Protein AF-A0A838QFA5-F1 (afdb_monomer)

Foldseek 3Di:
DDPPDDDPVRVVVVVVVVVVVVVVVVLVVQLVVLVVVLVVVVVVLVVQLVVLVVVVVDDDDPVSVVVSVVSNVVSVVVNVVSVVSNVVSPDDPVRVVVVVVVVVVD

Solvent-accessible surface area (backbone atoms only — not comparable to full-atom values): 6046 Å² total; per-residue (Å²): 137,81,83,77,77,80,51,73,72,53,54,53,51,50,54,52,49,52,52,50,53,53,52,51,52,53,49,49,54,51,25,52,52,47,47,52,52,44,57,62,52,47,54,61,49,51,50,55,44,50,52,43,58,55,53,69,76,50,95,64,53,73,72,55,45,54,51,40,52,51,51,45,54,51,50,55,50,49,52,52,51,46,54,50,54,44,52,63,46,69,48,49,80,73,55,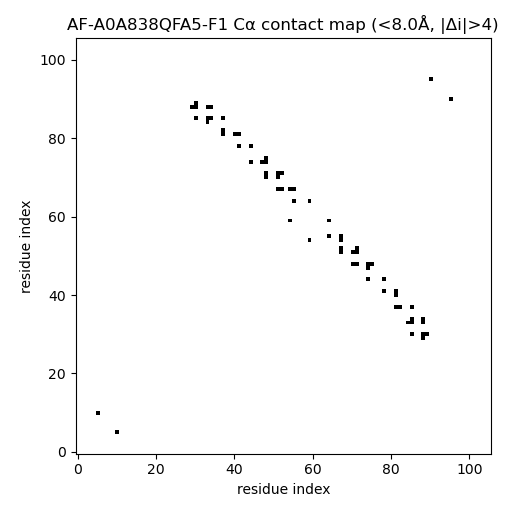54,57,58,56,57,60,57,64,75,75,111

Secondary structure (DSSP, 8-state):
-PPPPPPHHHHHHHHHHHHHHHHHHHHHHHHHHHHHHHHHHHHHHHHHHHHHHHHTTS---HHHHHHHHHHHHHHHHHHHHHHHHHHHHH--HHHHHHHHHHHTT-

Radius of gyration: 24.57 Å; Cα contacts (8 Å, |Δi|>4): 34; chains: 1; bounding box: 51×14×79 Å

Structure (mmCIF, N/CA/C/O backbone):
data_AF-A0A838QFA5-F1
#
_entry.id   AF-A0A838QFA5-F1
#
loop_
_atom_site.group_PDB
_atom_site.id
_atom_site.type_symbol
_atom_site.label_atom_id
_atom_site.label_alt_id
_atom_site.label_comp_id
_atom_site.label_asym_id
_atom_site.label_entity_id
_atom_site.label_seq_id
_atom_site.pdbx_PDB_ins_code
_atom_site.Cartn_x
_atom_site.Cartn_y
_atom_site.Cartn_z
_atom_site.occupancy
_atom_site.B_iso_or_equiv
_atom_site.auth_seq_id
_atom_site.auth_comp_id
_atom_site.auth_asym_id
_atom_site.auth_atom_id
_atom_site.pdbx_PDB_model_num
ATOM 1 N N . MET A 1 1 ? -28.497 3.675 54.038 1.00 45.50 1 MET A N 1
ATOM 2 C CA . MET A 1 1 ? -29.155 3.708 52.717 1.00 45.50 1 MET A CA 1
ATOM 3 C C . MET A 1 1 ? -28.516 2.593 51.910 1.00 45.50 1 MET A C 1
ATOM 5 O O . MET A 1 1 ? -27.327 2.684 51.645 1.00 45.50 1 MET A O 1
ATOM 9 N N . ASN A 1 2 ? -29.218 1.479 51.712 1.00 50.06 2 ASN A N 1
ATOM 10 C CA . ASN A 1 2 ? -28.678 0.314 51.007 1.00 50.06 2 ASN A CA 1
ATOM 11 C C . ASN A 1 2 ? -29.000 0.513 49.517 1.00 50.06 2 ASN A C 1
ATOM 13 O O . ASN A 1 2 ? -30.173 0.772 49.238 1.00 50.06 2 ASN A O 1
ATOM 17 N N . PRO A 1 3 ? -28.033 0.500 48.583 1.00 65.94 3 PRO A N 1
ATOM 18 C CA . PRO A 1 3 ? -28.362 0.607 47.166 1.00 65.94 3 PRO A CA 1
ATOM 19 C C . PRO A 1 3 ? -29.247 -0.584 46.777 1.00 65.94 3 PRO A C 1
ATOM 21 O O . PRO A 1 3 ? -28.916 -1.728 47.091 1.00 65.94 3 PRO A O 1
ATOM 24 N N . GLU A 1 4 ? -30.402 -0.317 46.160 1.00 69.50 4 GLU A N 1
ATOM 25 C CA . GLU A 1 4 ? -31.261 -1.376 45.630 1.00 69.50 4 GLU A CA 1
ATOM 26 C C . GLU A 1 4 ? -30.467 -2.220 44.629 1.00 69.50 4 GLU A C 1
ATOM 28 O O . GLU A 1 4 ? -29.720 -1.692 43.804 1.00 69.50 4 GLU A O 1
ATOM 33 N N . ALA A 1 5 ? -30.598 -3.544 44.737 1.00 76.38 5 ALA A N 1
ATOM 34 C CA . ALA A 1 5 ? -29.945 -4.464 43.821 1.00 76.38 5 ALA A CA 1
ATOM 35 C C . ALA A 1 5 ? -30.422 -4.188 42.382 1.00 76.38 5 ALA A C 1
ATOM 37 O O . ALA A 1 5 ? -31.622 -3.978 42.175 1.00 76.38 5 ALA A O 1
ATOM 38 N N . PRO A 1 6 ? -29.517 -4.192 41.387 1.00 76.56 6 PRO A N 1
ATOM 39 C CA . PRO A 1 6 ? -29.882 -3.886 40.013 1.00 76.56 6 PRO A CA 1
ATOM 40 C C . PRO A 1 6 ? -30.942 -4.864 39.493 1.00 76.56 6 PRO A C 1
ATOM 42 O O . PRO A 1 6 ? -30.871 -6.077 39.703 1.00 76.56 6 PRO A O 1
ATOM 45 N N . THR A 1 7 ? -31.940 -4.322 38.800 1.00 88.75 7 THR A N 1
ATOM 46 C CA . THR A 1 7 ? -33.023 -5.095 38.178 1.00 88.75 7 THR A CA 1
ATOM 47 C C . THR A 1 7 ? -32.468 -5.938 37.024 1.00 88.75 7 THR A C 1
ATOM 49 O O . THR A 1 7 ? -31.534 -5.517 36.342 1.00 88.75 7 THR A O 1
ATOM 52 N N . TYR A 1 8 ? -33.074 -7.094 36.720 1.00 84.56 8 TYR A N 1
ATOM 53 C CA . TYR A 1 8 ? -32.679 -7.959 35.590 1.00 84.56 8 TYR A CA 1
ATOM 54 C C . TYR A 1 8 ? -32.472 -7.201 34.270 1.00 84.56 8 TYR A C 1
ATOM 56 O O . TYR A 1 8 ? -31.523 -7.471 33.541 1.00 84.56 8 TYR A O 1
ATOM 64 N N . GLN A 1 9 ? -33.322 -6.215 33.989 1.00 88.25 9 GLN A N 1
ATOM 65 C CA . GLN A 1 9 ? -33.254 -5.404 32.774 1.00 88.25 9 GLN A CA 1
A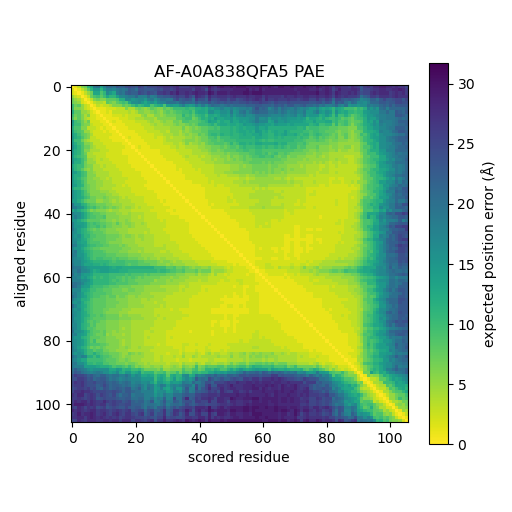TOM 66 C C . GLN A 1 9 ? -32.002 -4.506 32.725 1.00 88.25 9 GLN A C 1
ATOM 68 O O . GLN A 1 9 ? -31.424 -4.308 31.656 1.00 88.25 9 GLN A O 1
ATOM 73 N N . GLN A 1 10 ? -31.541 -4.021 33.885 1.00 87.56 10 GLN A N 1
ATOM 74 C CA . GLN A 1 10 ? -30.294 -3.258 34.018 1.00 87.56 10 GLN A CA 1
ATOM 75 C C . GLN A 1 10 ? -29.079 -4.165 33.798 1.00 87.56 10 GLN A C 1
ATOM 77 O O . GLN A 1 10 ? -28.200 -3.806 33.023 1.00 87.56 10 GLN A O 1
ATOM 82 N N . LEU A 1 11 ? -29.084 -5.375 34.372 1.00 88.06 11 LEU A N 1
ATOM 83 C CA . LEU A 1 11 ? -28.022 -6.368 34.161 1.00 88.06 11 LEU A CA 1
ATOM 84 C C . LEU A 1 11 ? -27.903 -6.777 32.684 1.00 88.06 11 LEU A C 1
ATOM 86 O O . LEU A 1 11 ? -26.799 -6.875 32.152 1.00 88.06 11 LEU A O 1
ATOM 90 N N . THR A 1 12 ? -29.025 -6.979 31.983 1.00 91.31 12 THR A N 1
ATOM 91 C CA . THR A 1 12 ? -28.990 -7.303 30.546 1.00 91.31 12 THR A CA 1
ATOM 92 C C . THR A 1 12 ? -28.459 -6.152 29.694 1.00 91.31 12 THR A C 1
ATOM 94 O O . THR A 1 12 ? -27.715 -6.397 28.745 1.00 91.31 12 THR A O 1
ATOM 97 N N . ALA A 1 13 ? -28.813 -4.908 30.032 1.00 90.44 13 ALA A N 1
ATOM 98 C CA . ALA A 1 13 ? -28.323 -3.728 29.325 1.00 90.44 13 ALA A CA 1
ATOM 99 C C . ALA A 1 13 ? -26.822 -3.508 29.569 1.00 90.44 13 ALA A C 1
ATOM 101 O O . ALA A 1 13 ? -26.091 -3.189 28.634 1.00 90.44 13 ALA A O 1
ATOM 102 N N . GLU A 1 14 ? -26.353 -3.746 30.794 1.00 91.00 14 GLU A N 1
ATOM 103 C CA . GLU A 1 14 ? -24.937 -3.680 31.156 1.00 91.00 14 GLU A CA 1
ATOM 104 C C . GLU A 1 14 ? -24.109 -4.716 30.384 1.00 91.00 14 GLU A C 1
ATOM 106 O O . GLU A 1 14 ? -23.136 -4.358 29.721 1.00 91.00 14 GLU A O 1
ATOM 111 N N . VAL A 1 15 ? -24.541 -5.982 30.364 1.00 91.94 15 VAL A N 1
ATOM 112 C CA . VAL A 1 15 ? -23.868 -7.044 29.594 1.00 91.94 15 VAL A CA 1
ATOM 113 C C . VAL A 1 15 ? -23.864 -6.737 28.091 1.00 91.94 15 VAL A C 1
ATOM 115 O O . VAL A 1 15 ? -22.856 -6.965 27.419 1.00 91.94 15 VAL A O 1
ATOM 118 N N . ALA A 1 16 ? -24.964 -6.208 27.545 1.00 92.19 16 ALA A N 1
ATOM 119 C CA . ALA A 1 16 ? -25.029 -5.794 26.142 1.00 92.19 16 ALA A CA 1
ATOM 120 C C . ALA A 1 16 ? -24.072 -4.627 25.839 1.00 92.19 16 ALA A C 1
ATOM 122 O O . ALA A 1 16 ? -23.399 -4.636 24.804 1.00 92.19 16 ALA A O 1
ATOM 123 N N . GLY A 1 17 ? -23.968 -3.657 26.751 1.00 92.38 17 GLY A N 1
ATOM 124 C CA . GLY A 1 17 ? -23.031 -2.540 26.652 1.00 92.38 17 GLY A CA 1
ATOM 125 C C . GLY A 1 17 ? -21.575 -3.002 26.657 1.00 92.38 17 GLY A C 1
ATOM 126 O O . GLY A 1 17 ? -20.812 -2.610 25.775 1.00 92.38 17 GLY A O 1
ATOM 127 N N . LEU A 1 18 ? -21.212 -3.900 27.579 1.00 93.56 18 LEU A N 1
ATOM 128 C CA . LEU A 1 18 ? -19.867 -4.480 27.656 1.00 93.56 18 LEU A CA 1
ATOM 129 C C . LEU A 1 18 ? -19.495 -5.223 26.367 1.00 93.56 18 LEU A C 1
ATOM 131 O O . LEU A 1 18 ? -18.454 -4.945 25.779 1.00 93.56 18 LEU A O 1
ATOM 135 N N . ARG A 1 19 ? -20.384 -6.089 25.862 1.00 92.12 19 ARG A N 1
ATOM 136 C CA . ARG A 1 19 ? -20.164 -6.802 24.589 1.00 92.12 19 ARG A CA 1
ATOM 137 C C . ARG A 1 19 ? -20.004 -5.854 23.406 1.00 92.12 19 ARG A C 1
ATOM 139 O O . ARG A 1 19 ? -19.184 -6.095 22.524 1.00 92.12 19 ARG A O 1
ATOM 146 N N . THR A 1 20 ? -20.788 -4.779 23.375 1.00 91.38 20 THR A N 1
ATOM 147 C CA . THR A 1 20 ? -20.690 -3.770 22.315 1.00 91.38 20 THR A CA 1
ATOM 148 C C . THR A 1 20 ? -19.341 -3.059 22.374 1.00 91.38 20 THR A C 1
ATOM 150 O O . THR A 1 20 ? -18.689 -2.914 21.343 1.00 91.38 20 THR A O 1
ATOM 153 N N . ALA A 1 21 ? -18.882 -2.672 23.567 1.00 91.12 21 ALA A N 1
ATOM 154 C CA . ALA A 1 21 ? -17.578 -2.044 23.749 1.00 91.12 21 ALA A CA 1
ATOM 155 C C . ALA A 1 21 ? -16.419 -2.973 23.337 1.00 91.12 21 ALA A C 1
ATOM 157 O O . ALA A 1 21 ? -15.508 -2.534 22.636 1.00 91.12 21 ALA A O 1
ATOM 158 N N . GLU A 1 22 ? -16.480 -4.258 23.700 1.00 92.31 22 GLU A N 1
ATOM 159 C CA . GLU A 1 22 ? -15.491 -5.267 23.292 1.00 92.31 22 GLU A CA 1
ATOM 160 C C . GLU A 1 22 ? -15.438 -5.441 21.767 1.00 92.31 22 GLU A C 1
ATOM 162 O O . GLU A 1 22 ? -14.355 -5.446 21.177 1.00 92.31 22 GLU A O 1
ATOM 167 N N . LEU A 1 23 ? -16.600 -5.529 21.109 1.00 90.12 23 LEU A N 1
ATOM 168 C CA . LEU A 1 23 ? -16.686 -5.623 19.649 1.00 90.12 23 LEU A CA 1
ATOM 169 C C . LEU A 1 23 ? -16.100 -4.384 18.965 1.00 90.12 23 LEU A C 1
ATOM 171 O O . LEU A 1 23 ? -15.336 -4.520 18.010 1.00 90.12 23 LEU A O 1
ATOM 175 N N . GLN A 1 24 ? -16.414 -3.185 19.459 1.00 89.19 24 GLN A N 1
ATOM 176 C CA . GLN A 1 24 ? -15.873 -1.940 18.907 1.00 89.19 24 GLN A CA 1
ATOM 177 C C . GLN A 1 24 ? -14.352 -1.860 19.070 1.00 89.19 24 GLN A C 1
ATOM 179 O O . GLN A 1 24 ? -13.652 -1.521 18.116 1.00 89.19 24 GLN A O 1
ATOM 184 N N . ALA A 1 25 ? -13.822 -2.248 20.234 1.00 89.12 25 ALA A N 1
ATOM 185 C CA . ALA A 1 25 ? -12.381 -2.303 20.462 1.00 89.12 25 ALA A CA 1
ATOM 186 C C . ALA A 1 25 ? -11.687 -3.288 19.503 1.00 89.12 25 ALA A C 1
ATOM 188 O O . ALA A 1 25 ? -10.652 -2.961 18.918 1.00 89.12 25 ALA A O 1
ATOM 189 N N . ALA A 1 26 ? -12.276 -4.468 19.285 1.00 89.38 26 ALA A N 1
ATOM 190 C CA . ALA A 1 26 ? -11.744 -5.463 18.357 1.00 89.38 26 ALA A CA 1
ATOM 191 C C . ALA A 1 26 ? -11.759 -4.975 16.896 1.00 89.38 26 ALA A C 1
ATOM 193 O O . ALA A 1 26 ? -10.786 -5.176 16.165 1.00 89.38 26 ALA A O 1
ATOM 194 N N . LEU A 1 27 ? -12.838 -4.311 16.467 1.00 87.06 27 LEU A N 1
ATOM 195 C CA . LEU A 1 27 ? -12.938 -3.728 15.126 1.00 87.06 27 LEU A CA 1
ATOM 196 C C . LEU A 1 27 ? -11.916 -2.607 14.917 1.00 87.06 27 LEU A C 1
ATOM 198 O O . LEU A 1 27 ? -11.250 -2.581 13.880 1.00 87.06 27 LEU A O 1
ATOM 202 N N . HIS A 1 28 ? -11.740 -1.733 15.910 1.00 88.06 28 HIS A N 1
ATOM 203 C CA . HIS A 1 28 ? -10.744 -0.667 15.860 1.00 88.06 28 HIS A CA 1
ATOM 204 C C . HIS A 1 28 ? -9.325 -1.235 15.748 1.00 88.06 28 HIS A C 1
ATOM 206 O O . HIS A 1 28 ? -8.594 -0.884 14.826 1.00 88.06 28 HIS A O 1
ATOM 212 N N . ALA A 1 29 ? -8.969 -2.197 16.607 1.00 88.94 29 ALA A N 1
ATOM 213 C CA . ALA A 1 29 ? -7.660 -2.851 16.571 1.00 88.94 29 ALA A CA 1
ATOM 214 C C . ALA A 1 29 ? -7.384 -3.533 15.218 1.00 88.94 29 ALA A C 1
ATOM 216 O O . ALA A 1 29 ? -6.274 -3.453 14.688 1.00 88.94 29 ALA A O 1
ATOM 217 N N . LYS A 1 30 ? -8.400 -4.169 14.621 1.00 88.19 30 LYS A N 1
ATOM 218 C CA . LYS A 1 30 ? -8.301 -4.755 13.277 1.00 88.19 30 LYS A CA 1
ATOM 219 C C . LYS A 1 30 ? -8.066 -3.686 12.204 1.00 88.19 30 LYS A C 1
ATOM 221 O O . LYS A 1 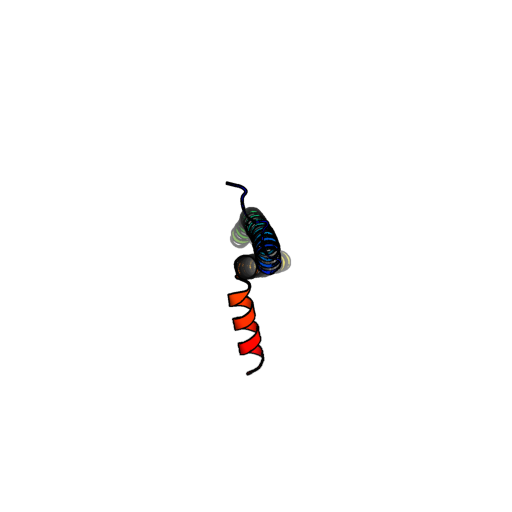30 ? -7.229 -3.896 11.326 1.00 88.19 30 LYS A O 1
ATOM 226 N N . SER A 1 31 ? -8.798 -2.572 12.251 1.00 90.06 31 SER A N 1
ATOM 227 C CA . SER A 1 31 ? -8.637 -1.460 11.304 1.00 90.06 31 SER A CA 1
ATOM 228 C C . SER A 1 31 ? -7.238 -0.848 11.395 1.00 90.06 31 SER A C 1
ATOM 230 O O . SER A 1 31 ? -6.569 -0.697 10.370 1.00 90.06 31 SER A O 1
ATOM 232 N N . ASP A 1 32 ? -6.759 -0.585 12.613 1.00 91.25 32 ASP A N 1
ATOM 233 C CA . ASP A 1 32 ? -5.426 -0.030 12.862 1.00 91.25 32 ASP A CA 1
ATOM 234 C C . ASP A 1 32 ? -4.331 -0.945 12.315 1.00 91.25 32 ASP A C 1
ATOM 236 O O . ASP A 1 32 ? -3.449 -0.498 11.578 1.00 91.25 32 ASP A O 1
ATOM 240 N N . PHE A 1 33 ? -4.429 -2.245 12.607 1.00 91.75 33 PHE A N 1
ATOM 241 C CA . PHE A 1 33 ? -3.490 -3.241 12.105 1.00 91.75 33 PHE A CA 1
ATOM 242 C C . PHE A 1 33 ? -3.454 -3.273 10.571 1.00 91.75 33 PHE A C 1
ATOM 244 O O . PHE A 1 33 ? -2.380 -3.213 9.969 1.00 91.75 33 PHE A O 1
ATOM 251 N N . LEU A 1 34 ? -4.618 -3.321 9.916 1.00 92.88 34 LEU A N 1
ATOM 252 C CA . LEU A 1 34 ? -4.695 -3.353 8.452 1.00 92.88 34 LEU A CA 1
ATOM 253 C C . LEU A 1 34 ? -4.204 -2.048 7.816 1.00 92.88 34 LEU A C 1
ATOM 255 O O . LEU A 1 34 ? -3.572 -2.086 6.756 1.00 92.88 34 LEU A O 1
ATOM 259 N N . SER A 1 35 ? -4.439 -0.907 8.465 1.00 92.25 35 SER A N 1
ATOM 260 C CA . SER A 1 35 ? -3.889 0.379 8.043 1.00 92.25 35 SER A CA 1
ATOM 261 C C . SER A 1 35 ? -2.364 0.370 8.104 1.00 92.25 35 SER A C 1
ATOM 263 O O . SER A 1 35 ? -1.719 0.685 7.101 1.00 92.25 35 SER A O 1
ATOM 265 N N . GLN A 1 36 ? -1.787 -0.070 9.224 1.00 93.94 36 GLN A N 1
ATOM 266 C CA . GLN A 1 36 ? -0.338 -0.160 9.402 1.00 93.94 36 GLN A CA 1
ATOM 267 C C . GLN A 1 36 ? 0.310 -1.054 8.339 1.00 93.94 36 GLN A C 1
ATOM 269 O O . GLN A 1 36 ? 1.200 -0.607 7.616 1.00 93.94 36 GLN A O 1
ATOM 274 N N . VAL A 1 37 ? -0.195 -2.280 8.168 1.00 93.69 37 VAL A N 1
ATOM 275 C CA . VAL A 1 37 ? 0.322 -3.226 7.166 1.00 93.69 37 VAL A CA 1
ATOM 276 C C . VAL A 1 37 ? 0.205 -2.649 5.753 1.00 93.69 37 VAL A C 1
ATOM 278 O O . VAL A 1 37 ? 1.143 -2.739 4.965 1.00 93.69 37 VAL A O 1
ATOM 281 N N . SER A 1 38 ? -0.914 -1.997 5.423 1.00 94.38 38 SER A N 1
ATOM 282 C CA . SER A 1 38 ? -1.095 -1.372 4.105 1.00 94.38 38 SER A CA 1
ATOM 283 C C . SER A 1 38 ? -0.073 -0.264 3.844 1.00 94.38 38 SER A C 1
ATOM 285 O O . SER A 1 38 ? 0.434 -0.141 2.728 1.00 94.38 38 SER A O 1
ATOM 287 N N . HIS A 1 39 ? 0.241 0.550 4.855 1.00 93.75 39 HIS A N 1
ATOM 288 C CA . HIS A 1 39 ?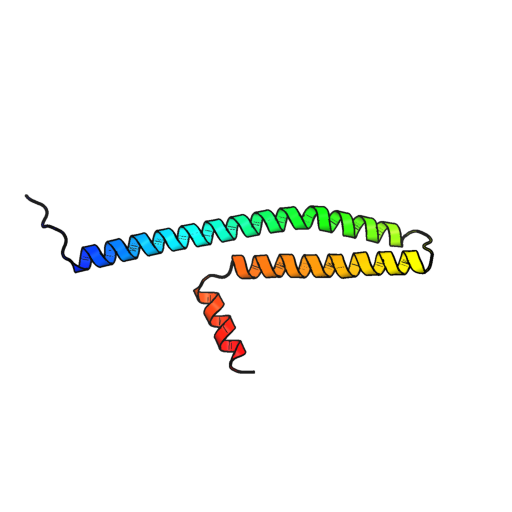 1.276 1.578 4.752 1.00 93.75 39 HIS A CA 1
ATOM 289 C C . HIS A 1 39 ? 2.667 0.968 4.571 1.00 93.75 39 HIS A C 1
ATOM 291 O O . HIS A 1 39 ? 3.407 1.401 3.685 1.00 93.75 39 HIS A O 1
ATOM 297 N N . GLU A 1 40 ? 2.992 -0.066 5.344 1.00 96.50 40 GLU A N 1
ATOM 298 C CA . GLU A 1 40 ? 4.275 -0.762 5.248 1.00 96.50 40 GLU A CA 1
ATOM 299 C C . GLU A 1 40 ? 4.467 -1.475 3.910 1.00 96.50 40 GLU A C 1
ATOM 301 O O . GLU A 1 40 ? 5.586 -1.497 3.415 1.00 96.50 40 GLU A O 1
ATOM 306 N N . LEU A 1 41 ? 3.404 -2.000 3.291 1.00 95.88 41 LEU A N 1
ATOM 307 C CA . LEU A 1 41 ? 3.469 -2.658 1.980 1.00 95.88 41 LEU A CA 1
ATOM 308 C C . LEU A 1 41 ? 3.584 -1.676 0.807 1.00 95.88 41 LEU A C 1
ATOM 310 O O . LEU A 1 41 ? 4.218 -1.992 -0.203 1.00 95.88 41 LEU A O 1
ATOM 314 N N . ARG A 1 42 ? 2.996 -0.477 0.913 1.00 95.00 42 ARG A N 1
ATOM 315 C CA . ARG A 1 42 ? 3.068 0.539 -0.153 1.00 95.00 42 ARG A CA 1
ATOM 316 C C . ARG A 1 42 ? 4.504 0.971 -0.438 1.00 95.00 42 ARG A C 1
ATOM 318 O O . ARG A 1 42 ? 4.862 1.119 -1.600 1.00 95.00 42 ARG A O 1
ATOM 325 N N . THR A 1 43 ? 5.324 1.151 0.594 1.00 97.12 43 THR A N 1
ATOM 326 C CA . THR A 1 43 ? 6.720 1.598 0.455 1.00 97.12 43 THR A CA 1
ATOM 327 C C . THR A 1 43 ? 7.591 0.648 -0.388 1.00 97.12 43 THR A C 1
ATOM 329 O O . THR A 1 43 ? 8.100 1.089 -1.418 1.00 97.12 43 THR A O 1
ATOM 332 N N . PRO A 1 44 ? 7.757 -0.646 -0.046 1.00 96.88 44 PRO A N 1
ATOM 333 C CA . PRO A 1 44 ? 8.542 -1.576 -0.851 1.00 96.88 44 PRO A CA 1
ATOM 334 C C . PRO A 1 44 ? 7.938 -1.778 -2.242 1.00 96.88 44 PRO A C 1
ATOM 336 O O . PRO A 1 44 ? 8.686 -1.901 -3.209 1.00 96.88 44 PRO A O 1
ATOM 339 N N . MET A 1 45 ? 6.609 -1.743 -2.384 1.00 97.38 45 MET A N 1
ATOM 340 C CA . MET A 1 45 ? 5.980 -1.845 -3.701 1.00 97.38 45 MET A CA 1
ATOM 341 C C . MET A 1 45 ? 6.287 -0.627 -4.583 1.00 97.38 45 MET A C 1
ATOM 343 O O . MET A 1 45 ? 6.621 -0.783 -5.756 1.00 97.38 45 MET A O 1
ATOM 347 N N . ASN A 1 46 ? 6.244 0.582 -4.020 1.00 97.38 46 ASN A N 1
ATOM 348 C CA . ASN A 1 46 ? 6.637 1.799 -4.728 1.00 97.38 46 ASN A CA 1
ATOM 349 C C . ASN A 1 46 ? 8.117 1.770 -5.127 1.00 97.38 46 ASN A C 1
ATOM 351 O O . ASN A 1 46 ? 8.449 2.244 -6.209 1.00 97.38 46 ASN A O 1
ATOM 355 N N . HIS A 1 47 ? 8.999 1.183 -4.310 1.00 98.06 47 HIS A N 1
ATOM 356 C CA . HIS A 1 47 ? 10.398 0.986 -4.697 1.00 98.06 47 HIS A CA 1
ATOM 357 C C . HIS A 1 47 ? 10.531 0.038 -5.893 1.00 98.06 47 HIS A C 1
ATOM 359 O O . HIS A 1 47 ? 11.214 0.376 -6.852 1.00 98.06 47 HIS A O 1
ATOM 365 N N . VAL A 1 48 ? 9.852 -1.114 -5.877 1.00 97.62 48 VAL A N 1
ATOM 366 C CA . VAL A 1 48 ? 9.863 -2.065 -7.005 1.00 97.62 48 VAL A CA 1
ATOM 367 C C . VAL A 1 48 ? 9.344 -1.410 -8.287 1.00 97.62 48 VAL A C 1
ATOM 369 O O . VAL A 1 48 ? 9.973 -1.548 -9.333 1.00 97.62 48 VAL A O 1
ATOM 372 N N . LEU A 1 49 ? 8.239 -0.661 -8.208 1.00 98.19 49 LEU A N 1
ATOM 373 C CA . LEU A 1 49 ? 7.710 0.083 -9.354 1.00 98.19 49 LEU A CA 1
ATOM 374 C C . LEU A 1 49 ? 8.689 1.156 -9.835 1.00 98.19 49 LEU A C 1
ATOM 376 O O . LEU A 1 49 ? 8.915 1.261 -11.034 1.00 98.19 49 LEU A O 1
ATOM 380 N N . GLY A 1 50 ? 9.298 1.908 -8.918 1.00 97.88 50 GLY A N 1
ATOM 381 C CA . GLY A 1 50 ? 10.293 2.924 -9.254 1.00 97.88 50 GLY A CA 1
ATOM 382 C C . GLY A 1 50 ? 11.520 2.335 -9.951 1.00 97.88 50 GLY A C 1
ATOM 383 O O . GLY A 1 50 ? 11.970 2.879 -10.953 1.00 97.88 50 GLY A O 1
ATOM 384 N N . PHE A 1 51 ? 12.032 1.192 -9.487 1.00 98.19 51 PHE A N 1
ATOM 385 C CA . PHE A 1 51 ? 13.135 0.503 -10.162 1.00 98.19 51 PHE A CA 1
ATOM 386 C C . PHE A 1 51 ? 12.732 -0.027 -11.538 1.00 98.19 51 PHE A C 1
ATOM 388 O O . PHE A 1 51 ? 13.499 0.124 -12.482 1.00 98.19 51 PHE A O 1
ATOM 395 N N . ALA A 1 52 ? 11.531 -0.593 -11.679 1.00 97.94 52 ALA A N 1
ATOM 396 C CA . ALA A 1 52 ? 11.028 -1.026 -12.980 1.00 97.94 52 ALA A CA 1
ATOM 397 C C . ALA A 1 52 ? 10.881 0.154 -13.960 1.00 97.94 52 ALA A C 1
ATOM 399 O O . ALA A 1 52 ? 11.288 0.036 -15.108 1.00 97.94 52 ALA A O 1
ATOM 400 N N . GLN A 1 53 ? 10.407 1.313 -13.493 1.00 97.44 53 GLN A N 1
ATOM 401 C CA . GLN A 1 53 ? 10.335 2.547 -14.289 1.00 97.44 53 GLN A CA 1
ATOM 402 C C . GLN A 1 53 ? 11.714 3.089 -14.681 1.00 97.44 53 GLN A C 1
ATOM 404 O O . GLN A 1 53 ? 11.869 3.647 -15.760 1.00 97.44 53 GLN A O 1
ATOM 409 N N . LEU A 1 54 ? 12.725 2.945 -13.819 1.00 97.88 54 LEU A N 1
ATOM 410 C CA . LEU A 1 54 ? 14.100 3.297 -14.180 1.00 97.88 54 LEU A CA 1
ATOM 411 C C . LEU A 1 54 ? 14.647 2.365 -15.267 1.00 97.88 54 LEU A C 1
ATOM 413 O O . LEU A 1 54 ? 15.320 2.846 -16.171 1.00 97.88 54 LEU A O 1
ATOM 417 N N . LEU A 1 55 ? 14.323 1.068 -15.218 1.00 97.50 55 LEU A N 1
ATOM 418 C CA . LEU A 1 55 ? 14.718 0.109 -16.256 1.00 97.50 55 LEU A CA 1
ATOM 419 C C . LEU A 1 55 ? 14.074 0.417 -17.616 1.00 97.50 55 LEU A C 1
ATOM 421 O O . LEU A 1 55 ? 14.713 0.185 -18.637 1.00 97.50 55 LEU A O 1
ATOM 425 N N . GLU A 1 56 ? 12.861 0.985 -17.653 1.00 95.81 56 GLU A N 1
ATOM 426 C CA . GLU A 1 56 ? 12.233 1.453 -18.906 1.00 95.81 56 GLU A CA 1
ATOM 427 C C . GLU A 1 56 ? 13.049 2.547 -19.621 1.00 95.81 56 GLU A C 1
ATOM 429 O O . GLU A 1 56 ? 12.842 2.785 -20.811 1.00 95.81 56 GLU A O 1
ATOM 434 N N . LEU A 1 57 ? 13.964 3.230 -18.921 1.00 95.75 57 LEU A N 1
ATOM 435 C CA . LEU A 1 57 ? 14.821 4.266 -19.508 1.00 95.75 57 LEU A CA 1
ATOM 436 C C . LEU A 1 57 ? 16.047 3.691 -20.235 1.00 95.75 57 LEU A C 1
ATOM 438 O O . LEU A 1 57 ? 16.688 4.415 -21.002 1.00 95.75 57 LEU A O 1
ATOM 442 N N . ASP A 1 58 ? 16.378 2.420 -20.002 1.00 94.81 58 ASP A N 1
ATOM 443 C CA .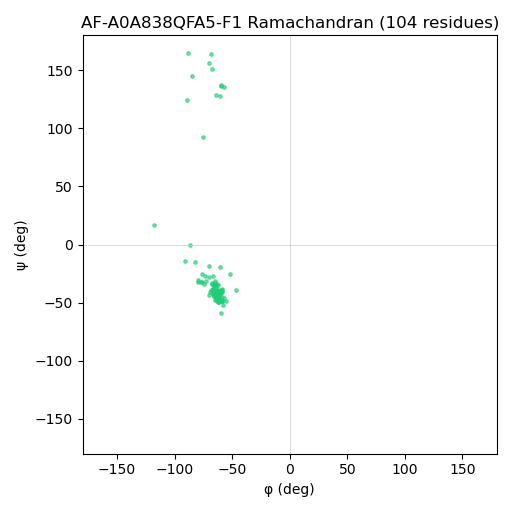 ASP A 1 58 ? 17.516 1.743 -20.616 1.00 94.81 58 ASP A CA 1
ATOM 444 C C . ASP A 1 58 ? 17.147 1.101 -21.965 1.00 94.81 58 ASP A C 1
ATOM 446 O O . ASP A 1 58 ? 15.985 0.900 -22.319 1.00 94.81 58 ASP A O 1
ATOM 450 N N . ALA A 1 59 ? 18.166 0.730 -22.745 1.00 95.69 59 ALA A N 1
ATOM 451 C CA . ALA A 1 59 ? 17.971 -0.068 -23.951 1.00 95.69 59 ALA A CA 1
ATOM 452 C C . ALA A 1 59 ? 17.696 -1.535 -23.576 1.00 95.69 59 ALA A C 1
ATOM 454 O O . ALA A 1 59 ? 18.624 -2.330 -23.411 1.00 95.69 59 ALA A O 1
ATOM 455 N N . LEU A 1 60 ? 16.417 -1.886 -23.439 1.00 97.12 60 LEU A N 1
ATOM 456 C CA . LEU A 1 60 ? 15.969 -3.244 -23.136 1.00 97.12 60 LEU A CA 1
ATOM 457 C C . LEU A 1 60 ? 15.850 -4.103 -24.403 1.00 97.12 60 LEU A C 1
ATOM 459 O O . LEU A 1 60 ? 15.444 -3.640 -25.470 1.00 97.12 60 LEU A O 1
ATOM 463 N N . THR A 1 61 ? 16.167 -5.391 -24.276 1.00 98.25 61 THR A N 1
ATOM 464 C CA . THR A 1 61 ? 15.735 -6.404 -25.255 1.00 98.25 61 THR A CA 1
ATOM 465 C C . THR A 1 61 ? 14.217 -6.609 -25.178 1.00 98.25 61 THR A C 1
ATOM 467 O O . THR A 1 61 ? 13.591 -6.230 -24.190 1.00 98.25 61 THR A O 1
ATOM 470 N N . ALA A 1 62 ? 13.617 -7.239 -26.194 1.00 97.19 62 ALA A N 1
ATOM 471 C CA . ALA A 1 62 ? 12.172 -7.492 -26.223 1.00 97.19 62 ALA A CA 1
ATOM 472 C C . ALA A 1 62 ? 11.684 -8.253 -24.972 1.00 97.19 62 ALA A C 1
ATOM 474 O O . ALA A 1 62 ? 10.770 -7.789 -24.295 1.00 97.19 62 ALA A O 1
ATOM 475 N N . ASP A 1 63 ? 12.359 -9.347 -24.608 1.00 97.94 63 ASP A N 1
ATOM 476 C CA . ASP A 1 63 ? 12.001 -10.179 -23.449 1.00 97.94 63 ASP A CA 1
ATOM 477 C C . ASP A 1 63 ? 12.155 -9.423 -22.113 1.00 97.94 63 ASP A C 1
ATOM 479 O O . ASP A 1 63 ? 11.381 -9.612 -21.169 1.00 97.94 63 ASP A O 1
ATOM 483 N N . GLN A 1 64 ? 13.156 -8.538 -22.017 1.00 98.19 64 GLN A N 1
ATOM 484 C CA . GLN A 1 64 ? 13.344 -7.678 -20.845 1.00 98.19 64 GLN A CA 1
ATOM 485 C C . GLN A 1 64 ? 12.242 -6.623 -20.745 1.00 98.19 64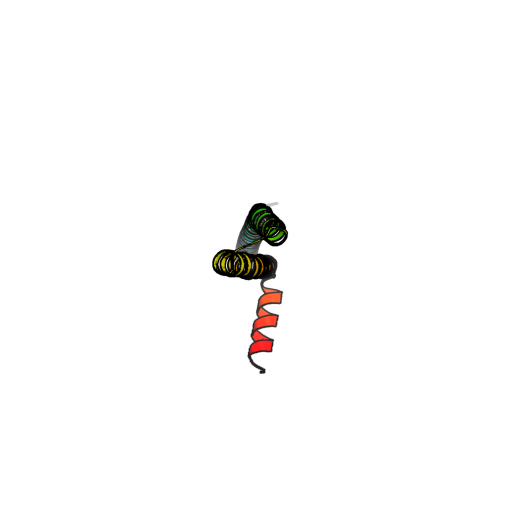 GLN A C 1
ATOM 487 O O . GLN A 1 64 ? 11.741 -6.390 -19.647 1.00 98.19 64 GLN A O 1
ATOM 492 N N . GLY A 1 65 ? 11.848 -6.022 -21.871 1.00 98.19 65 GLY A N 1
ATOM 493 C CA . GLY A 1 65 ? 10.727 -5.084 -21.936 1.00 98.19 65 GLY A CA 1
ATOM 494 C C . GLY A 1 65 ? 9.421 -5.730 -21.476 1.00 98.19 65 GLY A C 1
ATOM 495 O O . GLY A 1 65 ? 8.774 -5.212 -20.571 1.00 98.19 65 GLY A O 1
ATOM 496 N N . GLU A 1 66 ? 9.099 -6.919 -21.993 1.00 98.12 66 GLU A N 1
ATOM 497 C CA . GLU A 1 66 ? 7.908 -7.675 -21.576 1.00 98.12 66 GLU A CA 1
ATOM 498 C C . GLU A 1 66 ? 7.933 -8.001 -20.072 1.00 98.12 66 GLU A C 1
ATOM 500 O O . GLU A 1 66 ? 6.930 -7.862 -19.368 1.00 98.12 66 GLU A O 1
ATOM 505 N N . SER A 1 67 ? 9.105 -8.367 -19.544 1.00 98.12 67 SER A N 1
ATOM 506 C CA . SER A 1 67 ? 9.278 -8.613 -18.109 1.00 98.12 67 SER A CA 1
ATOM 507 C C . SER A 1 67 ? 9.040 -7.350 -17.272 1.00 98.12 67 SER A C 1
ATOM 509 O O . SER A 1 67 ? 8.383 -7.417 -16.229 1.00 98.12 67 SER A O 1
ATOM 511 N N . VAL A 1 68 ? 9.549 -6.196 -17.712 1.00 98.31 68 VAL A N 1
ATOM 512 C CA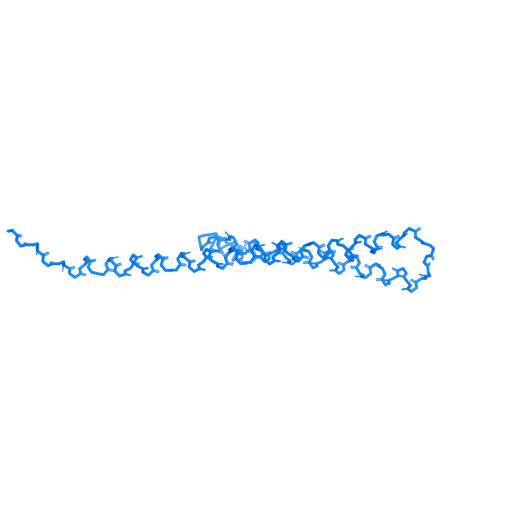 . VAL A 1 68 ? 9.355 -4.903 -17.033 1.00 98.31 68 VAL A CA 1
ATOM 513 C C . VAL A 1 68 ? 7.883 -4.485 -17.064 1.00 98.31 68 VAL A C 1
ATOM 515 O O . VAL A 1 68 ? 7.329 -4.143 -16.015 1.00 98.31 68 VAL A O 1
ATOM 518 N N . ASP A 1 69 ? 7.212 -4.621 -18.207 1.00 98.06 69 ASP A N 1
ATOM 519 C CA . ASP A 1 69 ? 5.774 -4.364 -18.348 1.00 98.06 69 ASP A CA 1
ATOM 520 C C . ASP A 1 69 ? 4.944 -5.246 -17.405 1.00 98.06 69 ASP A C 1
ATOM 522 O O . ASP A 1 69 ? 3.999 -4.785 -16.744 1.00 98.06 69 ASP A O 1
ATOM 526 N N . GLN A 1 70 ? 5.321 -6.520 -17.274 1.00 98.25 70 GLN A N 1
ATOM 527 C CA . GLN A 1 70 ? 4.662 -7.444 -16.358 1.00 98.25 70 GLN A CA 1
ATOM 528 C C . GLN A 1 70 ? 4.868 -7.040 -14.890 1.00 98.25 70 GLN A C 1
ATOM 530 O O . GLN A 1 70 ? 3.918 -7.097 -14.100 1.00 98.25 70 GLN A O 1
ATOM 535 N N . ILE A 1 71 ? 6.070 -6.592 -14.509 1.00 98.19 71 ILE A N 1
ATOM 536 C CA . ILE A 1 71 ? 6.352 -6.081 -13.157 1.00 98.19 71 ILE A CA 1
ATOM 537 C C . ILE A 1 71 ? 5.496 -4.843 -12.867 1.00 98.19 71 ILE A C 1
ATOM 539 O O . ILE A 1 71 ? 4.861 -4.763 -11.809 1.00 98.19 71 ILE A O 1
ATOM 543 N N . LEU A 1 72 ? 5.434 -3.894 -13.803 1.00 98.31 72 LEU A N 1
ATOM 544 C CA . LEU A 1 72 ? 4.691 -2.645 -13.639 1.00 98.31 72 LEU A CA 1
ATOM 545 C C . LEU A 1 72 ? 3.185 -2.882 -13.530 1.00 98.31 72 LEU A C 1
ATOM 547 O O . LEU A 1 72 ? 2.536 -2.353 -12.621 1.00 98.31 72 LEU A O 1
ATOM 551 N N . SER A 1 73 ? 2.620 -3.689 -14.428 1.00 97.94 73 SER A N 1
ATOM 552 C CA . SER A 1 73 ? 1.193 -4.023 -14.410 1.00 97.94 73 SER A CA 1
ATOM 553 C C . SER A 1 73 ? 0.806 -4.777 -13.133 1.00 97.94 73 SER A C 1
ATOM 555 O O . SER A 1 73 ? -0.155 -4.392 -12.457 1.00 97.94 73 SER A O 1
ATOM 557 N N . SER A 1 74 ? 1.601 -5.772 -12.732 1.00 97.81 74 SER A N 1
ATOM 558 C CA . SER A 1 74 ? 1.365 -6.564 -11.519 1.00 97.81 74 SER A CA 1
ATOM 559 C C . SER A 1 74 ? 1.508 -5.724 -10.248 1.00 97.81 74 SER A C 1
ATOM 561 O O . SER A 1 74 ? 0.670 -5.819 -9.349 1.00 97.81 74 SER A O 1
ATOM 563 N N . GLY A 1 75 ? 2.515 -4.848 -10.170 1.00 97.75 75 GLY A N 1
ATOM 564 C CA . GLY A 1 75 ? 2.715 -3.972 -9.014 1.00 97.75 75 GLY A CA 1
ATOM 565 C C . GLY A 1 75 ? 1.596 -2.936 -8.853 1.00 97.75 75 GLY A C 1
ATOM 566 O O . GLY A 1 75 ? 1.100 -2.720 -7.744 1.00 97.75 75 GLY A O 1
ATOM 567 N N . ARG A 1 76 ? 1.112 -2.352 -9.959 1.00 97.50 76 ARG A N 1
ATOM 568 C CA . ARG A 1 76 ? -0.069 -1.463 -9.948 1.00 97.50 76 ARG A CA 1
ATOM 569 C C . ARG A 1 76 ? -1.335 -2.209 -9.519 1.00 97.50 76 ARG A C 1
ATOM 571 O O . ARG A 1 76 ? -2.141 -1.677 -8.747 1.00 97.50 76 ARG A O 1
ATOM 578 N N . HIS A 1 77 ? -1.503 -3.449 -9.978 1.00 97.38 77 HIS A N 1
ATOM 579 C CA . HIS A 1 77 ? -2.611 -4.296 -9.547 1.00 97.38 77 HIS A CA 1
ATOM 580 C C . HIS A 1 77 ? -2.542 -4.591 -8.040 1.00 97.38 77 HIS A C 1
ATOM 582 O O . HIS A 1 77 ? -3.538 -4.423 -7.335 1.00 97.38 77 HIS A O 1
ATOM 588 N N . LEU A 1 78 ? -1.361 -4.926 -7.513 1.00 96.81 78 LEU A N 1
ATOM 589 C CA . LEU A 1 78 ? -1.176 -5.177 -6.083 1.00 96.81 78 LEU A CA 1
A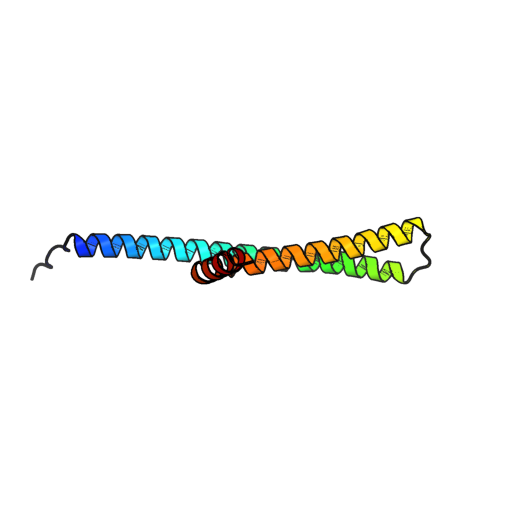TOM 590 C C . LEU A 1 78 ? -1.489 -3.938 -5.229 1.00 96.81 78 LEU A C 1
ATOM 592 O O . LEU A 1 78 ? -2.203 -4.056 -4.233 1.00 96.81 78 LEU A O 1
ATOM 596 N N . LEU A 1 79 ? -1.053 -2.741 -5.639 1.00 96.06 79 LEU A N 1
ATOM 597 C CA . LEU A 1 79 ? -1.433 -1.492 -4.960 1.00 96.06 79 LEU A CA 1
ATOM 598 C C . LEU A 1 79 ? -2.952 -1.283 -4.932 1.00 96.06 79 LEU A C 1
ATOM 600 O O . LEU A 1 79 ? -3.500 -0.834 -3.923 1.00 96.06 79 LEU A O 1
ATOM 604 N N . THR A 1 80 ? -3.647 -1.646 -6.012 1.00 95.31 80 THR A N 1
ATOM 605 C CA . THR A 1 80 ? -5.114 -1.589 -6.068 1.00 95.31 80 THR A CA 1
ATOM 606 C C . THR A 1 80 ? -5.744 -2.530 -5.040 1.00 95.31 80 THR A C 1
ATOM 608 O O . THR A 1 80 ? -6.668 -2.132 -4.330 1.00 95.31 80 THR A O 1
ATOM 611 N N . LEU A 1 81 ? -5.230 -3.755 -4.902 1.00 94.31 81 LEU A N 1
ATOM 612 C CA . LEU A 1 81 ? -5.702 -4.714 -3.898 1.00 94.31 81 LEU A CA 1
ATOM 613 C C . LEU A 1 81 ? -5.442 -4.230 -2.466 1.00 94.31 81 LEU A C 1
ATOM 615 O O . LEU A 1 81 ? -6.353 -4.279 -1.639 1.00 94.31 81 LEU A O 1
ATOM 619 N N . ILE A 1 82 ? -4.250 -3.693 -2.189 1.00 91.81 82 ILE A N 1
ATOM 620 C CA . ILE A 1 82 ? -3.902 -3.106 -0.883 1.00 91.81 82 ILE A CA 1
ATOM 621 C C . ILE A 1 82 ? -4.892 -1.990 -0.520 1.00 91.81 82 ILE A C 1
ATOM 623 O O . ILE A 1 82 ? -5.434 -1.962 0.585 1.00 91.81 82 ILE A O 1
ATOM 627 N N . ASN A 1 83 ? -5.197 -1.101 -1.469 1.00 89.50 83 ASN A N 1
ATOM 628 C CA . ASN A 1 83 ? -6.155 -0.018 -1.248 1.00 89.50 83 ASN A CA 1
ATOM 629 C C . ASN A 1 83 ? -7.576 -0.534 -0.974 1.00 89.50 83 ASN A C 1
ATOM 631 O O . ASN A 1 83 ? -8.273 0.027 -0.129 1.00 89.50 83 ASN A O 1
ATOM 635 N N . ARG A 1 84 ? -8.004 -1.613 -1.643 1.00 88.56 84 ARG A N 1
ATOM 636 C CA . ARG A 1 84 ? -9.318 -2.233 -1.404 1.00 88.56 84 ARG A CA 1
ATOM 637 C C . ARG A 1 84 ? -9.418 -2.862 -0.016 1.00 88.56 84 ARG A C 1
ATOM 639 O O . ARG A 1 84 ? -10.439 -2.688 0.642 1.00 88.56 84 ARG A O 1
ATOM 646 N N . ILE A 1 85 ? -8.370 -3.547 0.445 1.00 86.19 85 ILE A N 1
ATOM 647 C CA . ILE A 1 85 ? -8.324 -4.123 1.800 1.00 86.19 85 ILE A CA 1
ATOM 648 C C . ILE A 1 85 ? -8.450 -3.015 2.852 1.00 86.19 85 ILE A C 1
ATOM 650 O O . ILE A 1 85 ? -9.223 -3.157 3.797 1.00 86.19 85 ILE A O 1
ATOM 654 N N . LEU A 1 86 ? -7.760 -1.890 2.647 1.00 85.56 86 LEU A N 1
ATOM 655 C CA . LEU A 1 86 ? -7.854 -0.728 3.531 1.00 85.56 86 LEU A CA 1
ATOM 656 C C . LEU A 1 86 ? -9.253 -0.089 3.537 1.00 85.56 86 LEU A C 1
ATOM 658 O O . LEU A 1 86 ? -9.711 0.390 4.570 1.00 85.56 86 LEU A O 1
ATOM 662 N N . ALA A 1 87 ? -9.933 -0.051 2.390 1.00 84.06 87 ALA A N 1
ATOM 663 C CA . ALA A 1 87 ? -11.291 0.483 2.311 1.00 84.06 87 ALA A CA 1
ATOM 664 C C . ALA A 1 87 ? -12.269 -0.366 3.139 1.00 84.06 87 ALA A C 1
ATOM 666 O O . ALA A 1 87 ? -13.017 0.184 3.942 1.00 84.06 87 ALA A O 1
ATOM 667 N N . VAL A 1 88 ? -12.192 -1.697 3.009 1.00 80.44 88 VAL A N 1
ATOM 668 C CA . VAL A 1 88 ? -13.016 -2.649 3.778 1.00 80.44 88 VAL A CA 1
ATOM 669 C C . VAL A 1 88 ? -12.680 -2.614 5.270 1.00 80.44 88 VAL A C 1
ATOM 671 O O . VAL A 1 88 ? -13.562 -2.787 6.106 1.00 80.44 88 VAL A O 1
ATOM 674 N N . SER A 1 89 ? -11.413 -2.391 5.635 1.00 79.44 89 SER A N 1
ATOM 675 C CA . SER A 1 89 ? -11.009 -2.340 7.045 1.00 79.44 89 SER A CA 1
ATOM 676 C C . SER A 1 89 ? -11.535 -1.110 7.780 1.00 79.44 89 SER A C 1
ATOM 678 O O . SER A 1 89 ? -11.703 -1.168 8.993 1.00 79.44 89 SER A O 1
ATOM 680 N N . LYS A 1 90 ? -11.761 -0.011 7.052 1.00 71.94 90 LYS A N 1
ATOM 681 C CA . LYS A 1 90 ? -12.270 1.255 7.589 1.00 71.94 90 LYS A CA 1
ATOM 682 C C . LYS A 1 90 ? -13.792 1.361 7.561 1.00 71.94 90 LYS A C 1
ATOM 684 O O . LYS A 1 90 ? -14.323 2.258 8.205 1.00 71.94 90 LYS A O 1
ATOM 689 N N . SER A 1 91 ? -14.470 0.480 6.825 1.00 65.31 91 SER A N 1
ATOM 690 C CA . SER A 1 91 ? -15.929 0.477 6.756 1.00 65.31 91 SER A CA 1
ATOM 691 C C . SER A 1 91 ? -16.502 0.162 8.134 1.00 65.31 91 SER A C 1
ATOM 693 O O . SER A 1 91 ? -16.130 -0.840 8.756 1.00 65.31 91 SER A O 1
ATOM 695 N N . SER A 1 92 ? -17.428 0.989 8.612 1.00 56.53 92 SER A N 1
ATOM 696 C CA . SER A 1 92 ? -18.232 0.612 9.771 1.00 56.53 92 SER A CA 1
ATOM 697 C C . SER A 1 92 ? -19.207 -0.513 9.373 1.00 56.53 92 SER A C 1
ATOM 699 O O . SER A 1 92 ? -19.562 -0.642 8.196 1.00 56.53 92 SER A O 1
ATOM 701 N N . PRO A 1 93 ? -19.688 -1.337 10.323 1.00 54.81 93 PRO A N 1
ATOM 702 C CA . PRO A 1 93 ? -20.761 -2.298 10.057 1.00 54.81 93 PRO A CA 1
ATOM 703 C C . PRO A 1 93 ? -22.008 -1.673 9.396 1.00 54.81 93 PRO A C 1
ATOM 705 O O . PRO A 1 93 ? -22.728 -2.364 8.682 1.00 54.81 93 PRO A O 1
ATOM 708 N N . GLU A 1 94 ? -22.238 -0.369 9.584 1.00 54.31 94 GLU A N 1
ATOM 709 C CA . GLU A 1 94 ? -23.333 0.384 8.958 1.00 54.31 94 GLU A CA 1
ATOM 710 C C . GLU A 1 94 ? -23.086 0.672 7.464 1.00 54.31 94 GLU A C 1
ATOM 712 O O . GLU A 1 94 ? -24.026 0.627 6.673 1.00 54.31 94 GLU A O 1
ATOM 717 N N . GLU A 1 95 ? -21.837 0.894 7.038 1.00 53.78 95 GLU A N 1
ATOM 718 C CA . GLU A 1 95 ? -21.496 1.114 5.621 1.00 53.78 95 GLU A CA 1
ATOM 719 C C . GLU A 1 95 ? -21.485 -0.184 4.799 1.00 53.78 95 GLU A C 1
ATOM 721 O O . GLU A 1 95 ? -21.856 -0.178 3.625 1.00 53.78 95 GLU A O 1
ATOM 726 N N . LEU A 1 96 ? -21.122 -1.320 5.404 1.00 54.44 96 LEU A N 1
ATOM 727 C CA . LEU A 1 96 ? -21.119 -2.618 4.713 1.00 54.44 96 LEU A CA 1
ATOM 728 C C . LEU A 1 96 ? -22.540 -3.093 4.354 1.00 54.44 96 LEU A C 1
ATOM 730 O O . LEU A 1 96 ? -22.737 -3.645 3.272 1.00 54.44 96 LEU A O 1
ATOM 734 N N . GLY A 1 97 ? -23.545 -2.792 5.188 1.00 54.22 97 GLY A N 1
ATOM 735 C CA . GLY A 1 97 ? -24.956 -3.058 4.868 1.00 54.22 97 GLY A CA 1
ATOM 736 C C . GLY A 1 97 ? -25.497 -2.208 3.706 1.00 54.22 97 GLY A C 1
ATOM 737 O O . GLY A 1 97 ? -26.382 -2.639 2.963 1.00 54.22 97 GLY A O 1
ATOM 738 N N . PHE A 1 98 ? -24.925 -1.022 3.482 1.00 53.06 98 PHE A N 1
ATOM 739 C CA . PHE A 1 98 ? -25.265 -0.172 2.336 1.00 53.06 98 PHE A CA 1
ATOM 740 C C . PHE A 1 98 ? -24.705 -0.704 1.005 1.00 53.06 98 PHE A C 1
ATOM 742 O O . PHE A 1 98 ? -25.303 -0.471 -0.045 1.00 53.06 98 PHE A O 1
ATOM 749 N N . LEU A 1 99 ? -23.595 -1.449 1.030 1.00 52.75 99 LEU A N 1
ATOM 750 C CA . LEU A 1 99 ? -23.003 -2.044 -0.175 1.00 52.75 99 LEU A CA 1
ATOM 751 C C . LEU A 1 99 ? -23.732 -3.326 -0.615 1.00 52.75 99 LEU A C 1
ATOM 753 O O . LEU A 1 99 ? -23.861 -3.584 -1.812 1.00 52.75 99 LEU A O 1
ATOM 757 N N . GLU A 1 100 ? -24.276 -4.095 0.330 1.00 52.28 100 GLU A N 1
ATOM 758 C CA . GLU A 1 100 ? -25.037 -5.320 0.040 1.00 52.28 100 GLU A CA 1
ATOM 759 C C . GLU A 1 100 ? -26.427 -5.022 -0.562 1.00 52.28 100 GLU A C 1
ATOM 761 O O . GLU A 1 10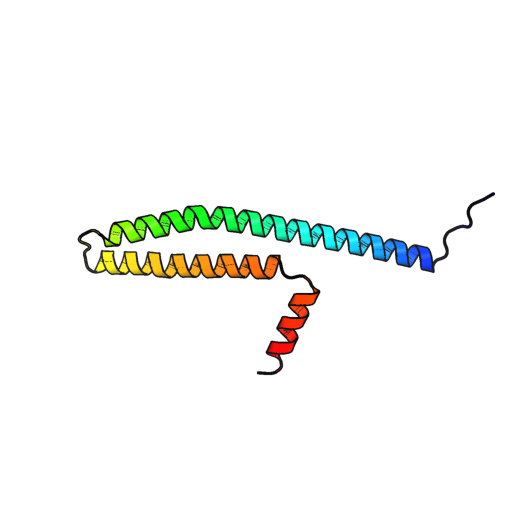0 ? -26.910 -5.745 -1.433 1.00 52.28 100 GLU A O 1
ATOM 766 N N . THR A 1 101 ? -27.047 -3.897 -0.185 1.00 52.69 101 THR A N 1
ATOM 767 C CA . THR A 1 101 ? -28.368 -3.486 -0.702 1.00 52.69 101 THR A CA 1
ATOM 768 C C . THR A 1 101 ? -28.337 -2.917 -2.126 1.00 52.69 101 THR A C 1
ATOM 770 O O . THR A 1 101 ? -29.334 -3.040 -2.845 1.00 52.69 101 THR A O 1
ATOM 773 N N . GLN A 1 102 ? -27.203 -2.364 -2.579 1.00 52.88 102 GLN A N 1
ATOM 774 C CA . GLN A 1 102 ? -27.037 -1.929 -3.976 1.00 52.88 102 GLN A CA 1
ATOM 775 C C . GLN A 1 102 ? -26.726 -3.090 -4.931 1.00 52.88 102 GLN A C 1
ATOM 777 O O . GLN A 1 102 ? -27.164 -3.057 -6.079 1.00 52.88 102 GLN A O 1
ATOM 782 N N . SER A 1 103 ? -26.054 -4.150 -4.465 1.00 53.56 103 SER A N 1
ATOM 783 C CA . SER A 1 103 ? -25.774 -5.335 -5.295 1.00 53.56 103 SER A CA 1
ATOM 784 C C . SER A 1 103 ? -27.018 -6.174 -5.612 1.00 53.56 103 SER A C 1
ATOM 786 O O . SER A 1 103 ? -26.979 -6.971 -6.543 1.00 53.56 103 SER A O 1
ATOM 788 N N . LEU A 1 104 ? -28.110 -6.018 -4.857 1.00 52.25 104 LEU A N 1
ATOM 789 C CA . LEU A 1 104 ? -29.366 -6.748 -5.079 1.00 52.25 104 LEU A CA 1
ATOM 790 C C . LEU A 1 104 ? -30.306 -6.058 -6.086 1.00 52.25 104 LEU A C 1
ATOM 792 O O . LEU A 1 104 ? -31.378 -6.584 -6.370 1.00 52.25 104 LEU A O 1
ATOM 796 N N . HIS A 1 105 ? -29.914 -4.900 -6.629 1.00 53.22 105 HIS A N 1
ATOM 797 C CA . HIS A 1 105 ? -30.713 -4.115 -7.579 1.00 53.22 105 HIS A CA 1
ATOM 798 C C . HIS A 1 105 ? -30.057 -3.951 -8.965 1.00 53.22 105 HIS A C 1
ATOM 800 O O . HIS A 1 105 ? -30.461 -3.066 -9.719 1.00 53.22 105 HIS A O 1
ATOM 806 N N . SER A 1 106 ? -29.057 -4.771 -9.313 1.00 45.28 106 SER A N 1
ATOM 807 C CA . SER A 1 106 ? -28.440 -4.801 -10.655 1.00 45.28 106 SER A CA 1
ATOM 808 C C . SER A 1 106 ? -28.614 -6.156 -11.325 1.00 45.28 106 SER A C 1
ATOM 810 O O . SER A 1 106 ? -28.357 -7.170 -10.643 1.00 45.28 106 SER A O 1
#

pLDDT: mean 85.64, std 15.99, range [45.28, 98.31]

Sequence (106 aa):
MNPEAPTYQQLTAEVAGLRTAELQAALHAKSDFLSQVSHELRTPMNHVLGFAQLLELDALTADQGESVDQILSSGRHLLTLINRILAVSKSSPEELGFLETQSLHS

Mean predicted aligned error: 9.61 Å

Nearest PDB structures (foldseek):
  4mtx-assembly1_A  TM=7.981E-01  e=3.288E-04  Arabidopsis thaliana
  4wpe-assembly1_A-2  TM=4.806E-01  e=1.051E+00  Saccharomyces cerevisiae S288C